Protein AF-A0A1Y1UVW8-F1 (afdb_monomer_lite)

Radius of gyration: 22.97 Å; chains: 1; bounding box: 33×42×86 Å

Sequence (119 aa):
MKFSNILSLLFVGYEAVHAYSDCKNCRVVTVEDGVSWGVENNDWCVSKFKSSICNKNDSKNQCFSYPDYPCCSGCDAIYEDDDGKWGVENNDWCGIKDSCFKSSNDAGIADDYYDESKY

Organism: NCBI:txid1754191

Secondary structure (DSSP, 8-state):
---------S---------SPBPSS----EEETTEEEEEETTEEEE--TTSGGG-TTSGGG-STTTTTSPBPSS----EE-SS-EEEEETTEEEEPPGGGT--S--S------------

Foldseek 3Di:
DDDDDDDDPPPPDPPDPCVAAADLAQDFPDADPNWTWDADPNDIHTRDCVDPSNDCPPPQQAFQCPRNAGADPDQDFPDADPSGTWDADPNGIHGYHPVSVDDPDDDDDDDDDDDPPDD

InterPro domains:
  IPR002883 CBM10/dockerin domain [PF02013] (19-46)
  IPR002883 CBM10/dockerin domain [PF02013] (62-96)
  IPR002883 CBM10/dockerin domain [PS51763] (10-48)
  IPR002883 CBM10/dockerin domain [PS51763] (62-97)
  IPR009034 Fungal dockerin domain superfamily [G3DSA:3.90.1220.10] (14-47)
  IPR009034 Fungal dockerin domain superfamily [G3DSA:3.90.1220.10] (57-98)
  IPR009034 Fungal dockerin domain superfamily [SSF64571] (18-47)
  IPR009034 Fungal dockerin domain superfamily [SSF64571] (67-100)

pLDDT: mean 79.15, std 16.6, range [40.66, 97.81]

Structure (mmCIF, N/CA/C/O backbone):
data_AF-A0A1Y1UVW8-F1
#
_entry.id   AF-A0A1Y1UVW8-F1
#
loop_
_atom_site.group_PDB
_atom_site.id
_atom_site.type_symbol
_atom_site.label_atom_id
_atom_site.label_alt_id
_atom_site.label_comp_id
_atom_site.label_asym_id
_atom_site.label_entity_id
_atom_site.label_seq_id
_atom_site.pdbx_PDB_ins_code
_atom_site.Cartn_x
_atom_site.Cartn_y
_atom_site.Cartn_z
_atom_site.occupancy
_atom_site.B_iso_or_equiv
_atom_site.auth_seq_id
_atom_site.auth_comp_id
_atom_site.auth_asym_id
_atom_site.auth_atom_id
_atom_site.pdbx_PDB_model_num
ATOM 1 N N . MET A 1 1 ? 0.886 -12.035 68.814 1.00 40.66 1 MET A N 1
ATOM 2 C CA . MET A 1 1 ? -0.326 -11.942 67.974 1.00 40.66 1 MET A CA 1
ATOM 3 C C . MET A 1 1 ? 0.069 -11.226 66.692 1.00 40.66 1 MET A C 1
ATOM 5 O O . MET A 1 1 ? 0.410 -10.054 66.747 1.00 40.66 1 MET A O 1
ATOM 9 N N . LYS A 1 2 ? 0.191 -11.973 65.589 1.00 41.69 2 LYS A N 1
ATOM 10 C CA . LYS A 1 2 ? 0.521 -11.444 64.258 1.00 41.69 2 LYS A CA 1
ATOM 11 C C . LYS A 1 2 ? -0.801 -11.041 63.607 1.00 41.69 2 LYS A C 1
ATOM 13 O O . LYS A 1 2 ? -1.662 -11.902 63.452 1.00 41.69 2 LYS A O 1
ATOM 18 N N . PHE A 1 3 ? -0.981 -9.759 63.309 1.00 51.59 3 PHE A N 1
ATOM 19 C CA . PHE A 1 3 ? -2.169 -9.279 62.612 1.00 51.59 3 PHE A CA 1
ATOM 20 C C . PHE A 1 3 ? -2.046 -9.576 61.112 1.00 51.59 3 PHE A C 1
ATOM 22 O O . PHE A 1 3 ? -1.005 -9.322 60.506 1.00 51.59 3 PHE A O 1
ATOM 29 N N . SER A 1 4 ? -3.108 -10.190 60.584 1.00 48.97 4 SER A N 1
ATOM 30 C CA . SER A 1 4 ? -3.391 -10.542 59.189 1.00 48.97 4 SER A CA 1
ATOM 31 C C . SER A 1 4 ? -2.955 -9.451 58.203 1.00 48.97 4 SER A C 1
ATOM 33 O O . SER A 1 4 ? -3.159 -8.273 58.464 1.00 48.97 4 SER A O 1
ATOM 35 N N . ASN A 1 5 ? -2.233 -9.758 57.121 1.00 55.44 5 ASN A N 1
ATOM 36 C CA . ASN A 1 5 ? -2.706 -10.391 55.879 1.00 55.44 5 ASN A CA 1
ATOM 37 C C . ASN A 1 5 ? -3.998 -9.779 55.310 1.00 55.44 5 ASN A C 1
ATOM 39 O O . ASN A 1 5 ? -5.025 -9.764 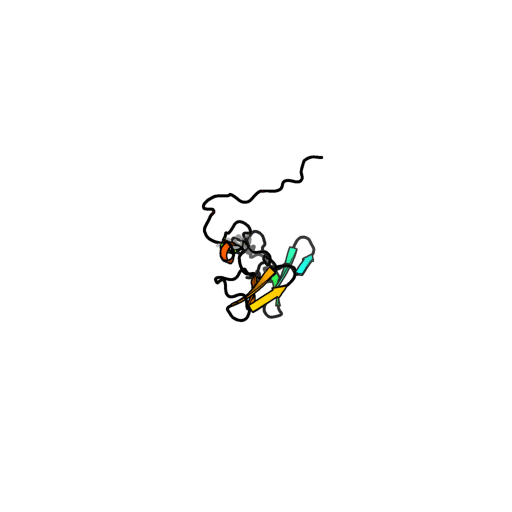55.979 1.00 55.44 5 ASN A O 1
ATOM 43 N N . ILE A 1 6 ? -3.925 -9.432 54.018 1.00 60.41 6 ILE A N 1
ATOM 44 C CA . ILE A 1 6 ? -4.985 -8.946 53.114 1.00 60.41 6 ILE A CA 1
ATOM 45 C C . ILE A 1 6 ? -5.084 -7.414 53.022 1.00 60.41 6 ILE A C 1
ATOM 47 O O . ILE A 1 6 ? -5.981 -6.786 53.570 1.00 60.41 6 ILE A O 1
ATOM 51 N N . LEU A 1 7 ? -4.188 -6.823 52.225 1.00 50.25 7 LEU A N 1
ATOM 52 C CA . LEU A 1 7 ? -4.505 -5.634 51.426 1.00 50.25 7 LEU A CA 1
ATOM 53 C C . LEU A 1 7 ? -3.592 -5.575 50.190 1.00 50.25 7 LEU A C 1
ATOM 55 O O . LEU A 1 7 ? -2.751 -4.697 50.043 1.00 50.25 7 LEU A O 1
ATOM 59 N N . SER A 1 8 ? -3.697 -6.577 49.319 1.00 57.47 8 SER A N 1
ATOM 60 C CA . SER A 1 8 ? -2.997 -6.573 48.030 1.00 57.47 8 SER A CA 1
ATOM 61 C C . SER A 1 8 ? -3.850 -7.288 46.983 1.00 57.47 8 SER A C 1
ATOM 63 O O . SER A 1 8 ? -3.540 -8.387 46.548 1.00 57.47 8 SER A O 1
ATOM 65 N N . LEU A 1 9 ? -5.006 -6.703 46.663 1.00 54.44 9 LEU A N 1
ATOM 66 C CA . LEU A 1 9 ? -5.932 -7.207 45.640 1.00 54.44 9 LEU A CA 1
ATOM 67 C C . LEU A 1 9 ? -6.626 -6.051 44.902 1.00 54.44 9 LEU A C 1
ATOM 69 O O . LEU A 1 9 ? -7.836 -6.056 44.732 1.00 54.44 9 LEU A O 1
ATOM 73 N N . LEU A 1 10 ? -5.870 -5.041 44.466 1.00 55.38 10 LEU A N 1
ATOM 74 C CA . LEU A 1 10 ? -6.374 -4.029 43.526 1.00 55.38 10 LEU A CA 1
ATOM 75 C C . LEU A 1 10 ? -5.299 -3.604 42.524 1.00 55.38 10 LEU A C 1
ATOM 77 O O . LEU A 1 10 ? -5.069 -2.423 42.343 1.00 55.38 10 LEU A O 1
ATOM 81 N N . PHE A 1 11 ? -4.647 -4.562 41.870 1.00 55.34 11 PHE A N 1
ATOM 82 C CA . PHE A 1 11 ? -4.029 -4.337 40.558 1.00 55.34 11 PHE A CA 1
ATOM 83 C C . PHE A 1 11 ? -4.086 -5.648 39.766 1.00 55.34 11 PHE A C 1
ATOM 85 O O . PHE A 1 11 ? -3.069 -6.186 39.343 1.00 55.34 11 PHE A O 1
ATOM 92 N N . VAL A 1 12 ? -5.289 -6.217 39.619 1.00 55.44 12 VAL A N 1
ATOM 93 C CA . VAL A 1 12 ? -5.512 -7.162 38.518 1.00 55.44 12 VAL A CA 1
ATOM 94 C C . VAL A 1 12 ? -5.520 -6.312 37.257 1.00 55.44 12 VAL A C 1
ATOM 96 O O . VAL A 1 12 ? -6.285 -5.352 37.153 1.00 55.44 12 VAL A O 1
ATOM 99 N N . GLY A 1 13 ? -4.555 -6.606 36.392 1.00 57.25 13 GLY A N 1
ATOM 100 C CA . GLY A 1 13 ? -4.191 -5.811 35.237 1.00 57.25 13 GLY A CA 1
ATOM 101 C C . GLY A 1 13 ? -5.367 -5.544 34.312 1.00 57.25 13 GLY A C 1
ATOM 102 O O . GLY A 1 13 ? -6.143 -6.433 33.973 1.00 57.25 13 GLY A O 1
ATOM 103 N N . TYR A 1 14 ? -5.445 -4.301 33.858 1.00 63.06 14 TYR A N 1
ATOM 104 C CA . TYR A 1 14 ? -6.122 -3.944 32.624 1.00 63.06 14 TYR A CA 1
ATOM 105 C C . TYR A 1 14 ? -5.211 -4.341 31.452 1.00 63.06 14 TYR A C 1
ATOM 107 O O . TYR A 1 14 ? -4.757 -3.502 30.684 1.00 63.06 14 TYR A O 1
ATOM 115 N N . GLU A 1 15 ? -4.886 -5.626 31.308 1.00 54.62 15 GLU A N 1
ATOM 116 C CA . GLU A 1 15 ? -4.432 -6.077 29.996 1.00 54.62 15 GLU A CA 1
ATOM 117 C C . GLU A 1 15 ? -5.672 -6.074 29.109 1.00 54.62 15 GLU A C 1
ATOM 119 O O . GLU A 1 15 ? -6.613 -6.843 29.303 1.00 54.62 15 GLU A O 1
ATOM 124 N N . ALA A 1 16 ? -5.725 -5.083 28.221 1.00 56.81 16 ALA A N 1
ATOM 125 C CA . ALA A 1 16 ? -6.773 -4.950 27.234 1.00 56.81 16 ALA A CA 1
ATOM 126 C C . ALA A 1 16 ? -6.945 -6.293 26.512 1.00 56.81 16 ALA A C 1
ATOM 128 O O . ALA A 1 16 ? -5.975 -6.904 26.065 1.00 56.81 16 ALA A O 1
ATOM 129 N N . VAL A 1 17 ? -8.188 -6.762 26.416 1.00 54.25 17 VAL A N 1
ATOM 130 C CA . VAL A 1 17 ? -8.534 -7.962 25.654 1.00 54.25 17 VAL A CA 1
ATOM 131 C C . VAL A 1 17 ? -8.318 -7.643 24.173 1.00 54.25 17 VAL A C 1
ATOM 133 O O . VAL A 1 17 ? -9.218 -7.159 23.494 1.00 54.25 17 VAL A O 1
ATOM 136 N N . HIS A 1 18 ? -7.109 -7.871 23.662 1.00 64.50 18 HIS A N 1
ATOM 137 C CA . HIS A 1 18 ? -6.831 -7.856 22.227 1.00 64.50 18 HIS A CA 1
ATOM 138 C C . HIS A 1 18 ? -7.221 -9.225 21.663 1.00 64.50 18 HIS A C 1
ATOM 140 O O . HIS A 1 18 ? -6.373 -10.085 21.447 1.00 64.50 18 HIS A O 1
ATOM 146 N N . ALA A 1 19 ? -8.527 -9.454 21.481 1.00 76.62 19 ALA A N 1
ATOM 147 C CA . ALA A 1 19 ? -9.034 -10.700 20.896 1.00 76.62 19 ALA A CA 1
ATOM 148 C C . ALA A 1 19 ? -8.537 -10.923 19.452 1.00 76.62 19 ALA A C 1
ATOM 150 O O . ALA A 1 19 ? -8.483 -12.061 18.998 1.00 76.62 19 ALA A O 1
ATOM 151 N N . TYR A 1 20 ? -8.145 -9.846 18.761 1.00 85.19 20 TYR A N 1
ATOM 152 C CA . TYR A 1 20 ? -7.635 -9.861 17.393 1.00 85.19 20 TYR A CA 1
ATOM 153 C C . TYR A 1 20 ? -6.362 -9.020 17.290 1.00 85.19 20 TYR A C 1
ATOM 155 O O . TYR A 1 20 ? -6.234 -7.986 17.955 1.00 85.19 20 TYR A O 1
ATOM 163 N N . SER A 1 21 ? -5.424 -9.468 16.456 1.00 88.62 21 SER A N 1
ATOM 164 C CA . SER A 1 21 ? -4.213 -8.716 16.130 1.00 88.62 21 SER A CA 1
ATOM 165 C C . SER A 1 21 ? -4.518 -7.531 15.214 1.00 88.62 21 SER A C 1
ATOM 167 O O . SER A 1 21 ? -5.539 -7.502 14.526 1.00 88.62 21 SER A O 1
ATOM 169 N N . ASP A 1 22 ? -3.613 -6.558 15.179 1.00 88.81 22 ASP A N 1
ATOM 170 C CA . ASP A 1 22 ? -3.684 -5.462 14.214 1.00 88.81 22 ASP A CA 1
ATOM 171 C C . ASP A 1 22 ? -3.297 -5.958 12.813 1.00 88.81 22 ASP A C 1
ATOM 173 O O . ASP A 1 22 ? -2.389 -6.784 12.673 1.00 88.81 22 ASP A O 1
ATOM 177 N N . CYS A 1 23 ? -3.971 -5.447 11.782 1.00 87.88 23 CYS A N 1
ATOM 178 C CA . CYS A 1 23 ? -3.581 -5.706 10.398 1.00 87.88 23 CYS A CA 1
ATOM 179 C C . CYS A 1 23 ? -2.245 -5.014 10.087 1.00 87.88 23 CYS A C 1
ATOM 181 O O . CYS A 1 23 ? -1.990 -3.888 10.527 1.00 87.88 23 CYS A O 1
ATOM 183 N N . LYS A 1 24 ? -1.400 -5.675 9.299 1.00 84.62 24 LYS A N 1
ATOM 184 C CA . LYS A 1 24 ? -0.188 -5.103 8.700 1.00 84.62 24 LYS A CA 1
ATOM 185 C C . LYS A 1 24 ? -0.501 -4.240 7.476 1.00 84.62 24 LYS A C 1
ATOM 187 O O . LYS A 1 24 ? 0.261 -3.324 7.185 1.00 84.62 24 LYS A O 1
ATOM 192 N N . ASN A 1 25 ? -1.589 -4.532 6.772 1.00 79.06 25 ASN A N 1
ATOM 193 C CA . ASN A 1 25 ? -2.106 -3.766 5.648 1.00 79.06 25 ASN A CA 1
ATOM 194 C C . ASN A 1 25 ? -3.234 -2.821 6.096 1.00 79.06 25 ASN A C 1
ATOM 196 O O . ASN A 1 25 ? -3.871 -2.991 7.136 1.00 79.06 25 ASN A O 1
ATOM 200 N N . CYS A 1 26 ? -3.488 -1.811 5.275 1.00 85.75 26 CYS A N 1
ATOM 201 C CA . CYS A 1 26 ? -4.386 -0.699 5.554 1.00 85.75 26 CYS A CA 1
ATOM 202 C C . CYS A 1 26 ? -5.787 -0.880 4.962 1.00 85.75 26 CYS A C 1
ATOM 204 O O . CYS A 1 26 ? -6.665 -0.046 5.194 1.00 85.75 26 CYS A O 1
ATOM 206 N N . ARG A 1 27 ? -6.014 -1.983 4.241 1.00 86.25 27 ARG A N 1
ATOM 207 C CA . ARG A 1 27 ? -7.304 -2.341 3.654 1.00 86.25 27 ARG A CA 1
ATOM 208 C C . ARG A 1 27 ? -8.359 -2.570 4.739 1.00 86.25 27 ARG A C 1
ATOM 210 O O . ARG A 1 27 ? -8.186 -3.401 5.631 1.00 86.25 27 ARG A O 1
ATOM 217 N N . VAL A 1 28 ? -9.473 -1.850 4.636 1.00 89.44 28 VAL A N 1
ATOM 218 C CA . VAL A 1 28 ? -10.647 -2.019 5.502 1.00 89.44 28 VAL A CA 1
ATOM 219 C C . VAL A 1 28 ? -11.708 -2.782 4.720 1.00 89.44 28 VAL A C 1
ATOM 221 O O . VAL A 1 28 ? -12.122 -2.340 3.654 1.00 89.44 28 VAL A O 1
ATOM 224 N N . VAL A 1 29 ? -12.154 -3.925 5.237 1.00 92.06 29 VAL A N 1
ATOM 225 C CA . VAL A 1 29 ? -13.202 -4.737 4.598 1.00 92.06 29 VAL A CA 1
ATOM 226 C C . VAL A 1 29 ? -14.593 -4.449 5.156 1.00 92.06 29 VAL A C 1
ATOM 228 O O . VAL A 1 29 ? -15.575 -4.586 4.435 1.00 92.06 29 VAL A O 1
ATOM 231 N N . THR A 1 30 ? -14.697 -4.056 6.429 1.00 92.94 30 THR A N 1
ATOM 232 C CA . THR A 1 30 ? -15.968 -3.680 7.064 1.00 92.94 30 THR A CA 1
ATOM 233 C C . THR A 1 30 ? -15.730 -2.803 8.293 1.00 92.94 30 THR A C 1
ATOM 235 O O . THR A 1 30 ? -14.622 -2.759 8.837 1.00 92.94 30 THR A O 1
ATOM 238 N N . VAL A 1 31 ? -16.775 -2.101 8.732 1.00 91.88 31 VAL A N 1
ATOM 239 C CA . VAL A 1 31 ? -16.789 -1.312 9.966 1.00 91.88 31 VAL A CA 1
ATOM 240 C C . VAL A 1 31 ? -17.968 -1.759 10.821 1.00 91.88 31 VAL A C 1
ATOM 242 O O . VAL A 1 31 ? -19.114 -1.667 10.391 1.00 91.88 31 VAL A O 1
ATOM 245 N N . GLU A 1 32 ? -17.689 -2.200 12.044 1.00 92.50 32 GLU A N 1
ATOM 246 C CA . GLU A 1 32 ? -18.692 -2.676 13.002 1.00 92.50 32 GLU A CA 1
ATOM 247 C C . GLU A 1 32 ? -18.420 -2.043 14.364 1.00 92.50 32 GLU A C 1
ATOM 249 O O . GLU A 1 32 ? -17.278 -2.023 14.817 1.00 92.50 32 GLU A O 1
ATOM 254 N N . ASP A 1 33 ? -19.444 -1.459 14.992 1.00 91.38 33 ASP A N 1
ATOM 255 C CA . ASP A 1 33 ? -19.340 -0.773 16.291 1.00 91.38 33 ASP A CA 1
ATOM 256 C C . ASP A 1 33 ? -18.215 0.281 16.368 1.00 91.38 33 ASP A C 1
ATOM 258 O O . ASP A 1 33 ? -17.597 0.511 17.408 1.00 91.38 33 ASP A O 1
ATOM 262 N N . GLY A 1 34 ? -17.930 0.941 15.239 1.00 87.19 34 GLY A N 1
ATOM 263 C CA . GLY A 1 34 ? -16.850 1.926 15.124 1.00 87.19 34 GLY A CA 1
ATOM 264 C C . GLY A 1 34 ? -15.443 1.321 15.032 1.00 87.19 34 GLY A C 1
ATOM 265 O O . GLY A 1 34 ? -14.459 2.063 15.041 1.00 87.19 34 GLY A O 1
ATOM 266 N N . VAL A 1 35 ? -15.331 -0.003 14.913 1.00 88.56 35 VAL A N 1
ATOM 267 C CA . VAL A 1 35 ? -14.086 -0.741 14.683 1.00 88.56 35 VAL A CA 1
ATOM 268 C C . VAL A 1 35 ? -13.963 -1.068 13.200 1.00 88.56 35 VAL A C 1
ATOM 270 O O . VAL A 1 35 ? -14.868 -1.640 12.603 1.00 88.56 35 VAL A O 1
ATOM 273 N N . SER A 1 36 ? -12.838 -0.694 12.591 1.00 90.44 36 SER A N 1
ATOM 274 C CA . SER A 1 36 ? -12.507 -1.063 11.213 1.00 90.44 36 SER A CA 1
ATOM 275 C C . SER A 1 36 ? -11.791 -2.407 11.192 1.00 90.44 36 SER A C 1
ATOM 277 O O . SER A 1 36 ? -10.799 -2.596 11.898 1.00 90.44 36 SER A O 1
ATOM 279 N N . TRP A 1 37 ? -12.271 -3.321 10.364 1.00 91.81 37 TRP A N 1
ATOM 280 C CA . TRP A 1 37 ? -11.761 -4.681 10.258 1.00 91.81 37 TRP A CA 1
ATOM 281 C C . TRP A 1 37 ? -11.057 -4.896 8.923 1.00 91.81 37 TRP A C 1
ATOM 283 O O . TRP A 1 37 ? -11.475 -4.352 7.902 1.00 91.81 37 TRP A O 1
ATOM 293 N N . GLY A 1 38 ? -10.001 -5.701 8.936 1.00 91.06 38 GLY A N 1
ATOM 294 C CA . GLY A 1 38 ? -9.314 -6.227 7.760 1.00 91.06 38 GLY A CA 1
ATOM 295 C C . GLY A 1 38 ? -9.225 -7.753 7.820 1.00 91.06 38 GLY A C 1
ATOM 296 O O . GLY A 1 38 ? -9.655 -8.376 8.795 1.00 91.06 38 GLY A O 1
ATOM 297 N N . VAL A 1 39 ? -8.670 -8.350 6.765 1.00 90.44 39 VAL A N 1
ATOM 298 C CA . VAL A 1 39 ? -8.435 -9.799 6.676 1.00 90.44 39 VAL A CA 1
ATOM 299 C C . VAL A 1 39 ? -7.018 -10.044 6.174 1.00 90.44 39 VAL A C 1
ATOM 301 O O . VAL A 1 39 ? -6.651 -9.541 5.112 1.00 90.44 39 VAL A O 1
ATOM 304 N N . GLU A 1 40 ? -6.245 -10.841 6.906 1.00 87.62 40 GLU A N 1
ATOM 305 C CA . GLU A 1 40 ? -4.870 -11.224 6.569 1.00 87.62 40 GLU A CA 1
ATOM 306 C C . GLU A 1 40 ? -4.663 -12.713 6.808 1.00 87.62 40 GLU A C 1
ATOM 308 O O . GLU A 1 40 ? -5.009 -13.219 7.868 1.00 87.62 40 GLU A O 1
ATOM 313 N N . ASN A 1 41 ? -4.078 -13.425 5.839 1.00 87.38 41 ASN A N 1
ATOM 314 C CA . ASN A 1 41 ? -3.843 -14.874 5.934 1.00 87.38 41 ASN A CA 1
ATOM 315 C C . ASN A 1 41 ? -5.095 -15.667 6.355 1.00 87.38 41 ASN A C 1
ATOM 317 O O . ASN A 1 41 ? -5.003 -16.598 7.148 1.00 87.38 41 ASN A O 1
ATOM 321 N N . ASN A 1 42 ? -6.259 -15.279 5.821 1.00 88.62 42 ASN A N 1
ATOM 322 C CA . ASN A 1 42 ? -7.574 -15.843 6.146 1.00 88.62 42 ASN A CA 1
ATOM 323 C C . ASN A 1 42 ? -8.082 -15.578 7.579 1.00 88.62 42 ASN A C 1
ATOM 325 O O . ASN A 1 42 ? -9.144 -16.092 7.9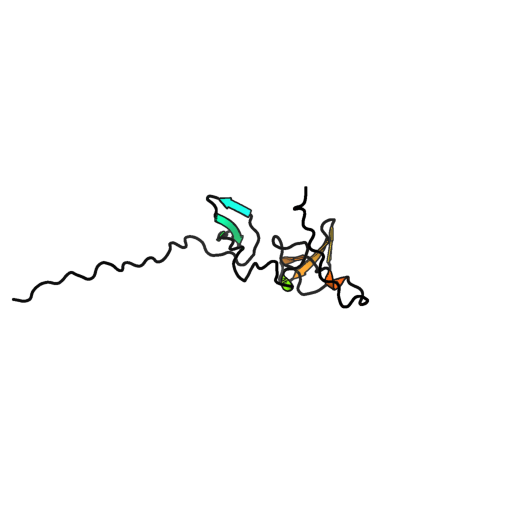26 1.00 88.62 42 ASN A O 1
ATOM 329 N N . ASP A 1 43 ? -7.407 -14.728 8.355 1.00 93.19 43 ASP A N 1
ATOM 330 C CA . ASP A 1 43 ? -7.800 -14.342 9.710 1.00 93.19 43 ASP A CA 1
ATOM 331 C C . ASP A 1 43 ? -8.265 -12.882 9.784 1.00 93.19 43 ASP A C 1
ATOM 333 O O . ASP A 1 43 ? -7.799 -12.008 9.049 1.00 93.19 43 ASP A O 1
ATOM 337 N N . TRP A 1 44 ? -9.194 -12.611 10.703 1.00 93.25 44 TRP A N 1
ATOM 338 C CA . TRP A 1 44 ? -9.680 -11.261 10.985 1.00 93.25 44 TRP A CA 1
ATOM 339 C C . TRP A 1 44 ? -8.671 -10.472 11.817 1.00 93.25 44 TRP A C 1
ATOM 341 O O . TRP A 1 44 ? -8.138 -10.966 12.812 1.00 93.25 44 TRP A O 1
ATOM 351 N N . CYS A 1 45 ? -8.466 -9.214 11.445 1.00 92.44 45 CYS A N 1
ATOM 352 C CA . CYS A 1 45 ? -7.583 -8.298 12.154 1.00 92.44 45 CYS A CA 1
ATOM 353 C C . CYS A 1 45 ? -8.213 -6.907 12.275 1.00 92.44 45 CYS A C 1
ATOM 355 O O . CYS A 1 45 ? -9.108 -6.531 11.512 1.00 92.44 45 CYS A O 1
ATOM 357 N N . VAL A 1 46 ? -7.756 -6.124 13.249 1.00 90.56 46 VAL A N 1
ATOM 358 C CA . VAL A 1 46 ? -8.214 -4.742 13.431 1.00 90.56 46 VAL A CA 1
ATOM 359 C C . VAL A 1 46 ? -7.390 -3.827 12.530 1.00 90.56 46 VAL A C 1
ATOM 361 O O . VAL A 1 46 ? -6.173 -3.718 12.681 1.00 90.56 46 VAL A O 1
ATOM 364 N N . SER A 1 47 ? -8.049 -3.135 11.603 1.00 88.06 47 SER A N 1
ATOM 365 C CA . SER A 1 47 ? -7.394 -2.180 10.710 1.00 88.06 47 SER A CA 1
ATOM 366 C C . SER A 1 47 ? -7.170 -0.857 11.444 1.00 88.06 47 SER A C 1
ATOM 368 O O . SER A 1 47 ? -8.106 -0.131 11.792 1.00 88.06 47 SER A O 1
ATOM 370 N N . LYS A 1 48 ? -5.905 -0.535 11.730 1.00 79.69 48 LYS A N 1
ATOM 371 C CA . LYS A 1 48 ? -5.522 0.693 12.438 1.00 79.69 48 LYS A CA 1
ATOM 372 C C . LYS A 1 48 ? -5.123 1.777 11.439 1.00 79.69 48 LYS A C 1
ATOM 374 O O . LYS A 1 48 ? -3.945 2.072 11.263 1.00 79.69 48 LYS A O 1
ATOM 379 N N . PHE A 1 49 ? -6.111 2.458 10.860 1.00 70.25 49 PHE A N 1
ATOM 380 C CA . PHE A 1 49 ? -5.886 3.530 9.873 1.00 70.25 49 PHE A CA 1
ATOM 381 C C . PHE A 1 49 ? -5.084 4.739 10.400 1.00 70.25 49 PHE A C 1
ATOM 383 O O . PHE A 1 49 ? -4.534 5.514 9.629 1.00 70.25 49 PHE A O 1
ATOM 390 N N . LYS A 1 50 ? -5.009 4.913 11.726 1.00 64.00 50 LYS A N 1
ATOM 391 C CA . LYS A 1 50 ? -4.229 5.976 12.392 1.00 64.00 50 LYS A CA 1
ATOM 392 C C . LYS A 1 50 ? -2.850 5.516 12.876 1.00 64.00 50 LYS A C 1
ATOM 394 O O . LYS A 1 50 ? -2.160 6.277 13.550 1.00 64.00 50 LYS A O 1
ATOM 399 N N . SER A 1 51 ? -2.466 4.275 12.584 1.00 68.12 51 SER A N 1
ATOM 400 C CA . SER A 1 51 ? -1.116 3.788 12.857 1.00 68.12 51 SER A CA 1
ATOM 401 C C . SER A 1 51 ? -0.133 4.392 11.856 1.00 68.12 51 SER A C 1
ATOM 403 O O . SER A 1 51 ? -0.491 4.619 10.701 1.00 68.12 51 SER A O 1
ATOM 405 N N . SER A 1 52 ? 1.120 4.597 12.267 1.00 65.88 52 SER A N 1
ATOM 406 C CA . SER A 1 52 ? 2.219 5.059 11.402 1.00 65.88 52 SER A CA 1
ATOM 407 C C . SER A 1 52 ? 2.423 4.190 10.154 1.00 65.88 52 SER A C 1
ATOM 409 O O . SER A 1 52 ? 3.058 4.627 9.203 1.00 65.88 52 SER A O 1
ATOM 411 N N . ILE A 1 53 ? 1.881 2.970 10.166 1.00 68.19 53 ILE A N 1
ATOM 412 C CA . ILE A 1 53 ? 1.868 2.027 9.045 1.00 68.19 53 ILE A CA 1
ATOM 413 C C . ILE A 1 53 ? 0.966 2.538 7.910 1.00 68.19 53 ILE A C 1
ATOM 415 O O . ILE A 1 53 ? 1.321 2.410 6.743 1.00 68.19 53 ILE A O 1
ATOM 419 N N . CYS A 1 54 ? -0.158 3.181 8.246 1.00 78.81 54 CYS A N 1
ATOM 420 C CA . CYS A 1 54 ? -1.208 3.538 7.297 1.00 78.81 54 CYS A CA 1
ATOM 421 C C . CYS A 1 54 ? -1.308 5.037 6.999 1.00 78.81 54 CYS A C 1
ATOM 423 O O . CYS A 1 54 ? -2.392 5.576 6.758 1.00 78.81 54 CYS A O 1
ATOM 425 N N . ASN A 1 55 ? -0.175 5.733 7.022 1.00 80.69 55 ASN A N 1
ATOM 426 C CA . ASN A 1 55 ? -0.149 7.170 6.811 1.00 80.69 55 ASN A CA 1
ATOM 427 C C . ASN A 1 55 ? -0.287 7.510 5.318 1.00 80.69 55 ASN A C 1
ATOM 429 O O . ASN A 1 55 ? 0.656 7.326 4.553 1.00 80.69 55 ASN A O 1
ATOM 433 N N . LYS A 1 56 ? -1.442 8.052 4.913 1.00 73.75 56 LYS A N 1
ATOM 434 C CA . LYS A 1 56 ? -1.661 8.569 3.547 1.00 73.75 56 LYS A CA 1
ATOM 435 C C . LYS A 1 56 ? -0.724 9.722 3.170 1.00 73.75 56 LYS A C 1
ATOM 437 O O . LYS A 1 56 ? -0.508 9.960 1.991 1.00 73.75 56 LYS A O 1
ATOM 442 N N . ASN A 1 57 ? -0.160 10.414 4.159 1.00 79.56 57 ASN A N 1
ATOM 443 C CA . ASN A 1 57 ? 0.784 11.509 3.942 1.00 79.56 57 ASN A CA 1
ATOM 444 C C . ASN A 1 57 ? 2.236 11.017 3.810 1.00 79.56 57 ASN A C 1
ATOM 446 O O . ASN A 1 57 ? 3.139 11.833 3.640 1.00 79.56 57 ASN A O 1
ATOM 450 N N . ASP A 1 58 ? 2.492 9.709 3.937 1.00 84.75 58 ASP A N 1
ATOM 451 C CA . ASP A 1 58 ? 3.800 9.143 3.607 1.00 84.75 58 ASP A CA 1
ATOM 452 C C . ASP A 1 58 ? 3.913 9.027 2.084 1.00 84.75 58 ASP A C 1
ATOM 454 O O . ASP A 1 58 ? 3.071 8.406 1.436 1.00 84.75 58 ASP A O 1
ATOM 458 N N . SER A 1 59 ? 4.978 9.588 1.512 1.00 81.06 59 SER A N 1
ATOM 459 C CA . SER A 1 59 ? 5.253 9.526 0.073 1.00 81.06 59 SER A CA 1
ATOM 460 C C . SER A 1 59 ? 5.387 8.097 -0.461 1.00 81.06 59 SER A C 1
ATOM 462 O O . SER A 1 59 ? 5.220 7.857 -1.656 1.00 81.06 59 SER A O 1
ATOM 464 N N . LYS A 1 60 ? 5.640 7.111 0.407 1.00 84.19 60 LYS A N 1
ATOM 465 C CA . LYS A 1 60 ? 5.616 5.687 0.043 1.00 84.19 60 LYS A CA 1
ATOM 466 C C . LYS A 1 60 ? 4.216 5.172 -0.268 1.00 84.19 60 LYS A C 1
ATOM 468 O O . LYS A 1 60 ? 4.113 4.260 -1.078 1.00 84.19 60 LYS A O 1
ATOM 473 N N . ASN A 1 61 ? 3.189 5.764 0.336 1.00 86.94 61 ASN A N 1
ATOM 474 C CA . ASN A 1 61 ? 1.784 5.377 0.203 1.00 86.94 61 ASN A CA 1
ATOM 475 C C . ASN A 1 61 ? 1.028 6.252 -0.816 1.00 86.94 61 ASN A C 1
ATOM 477 O O . ASN A 1 61 ? -0.189 6.141 -0.941 1.00 86.94 61 ASN A O 1
ATOM 481 N N . GLN A 1 62 ? 1.733 7.132 -1.537 1.00 90.00 62 GLN A N 1
ATOM 482 C CA . GLN A 1 62 ? 1.159 7.983 -2.577 1.00 90.00 62 GLN A CA 1
ATOM 483 C C . GLN A 1 62 ? 1.085 7.234 -3.917 1.00 90.00 62 GLN A C 1
ATOM 485 O O . GLN A 1 62 ? 1.994 7.303 -4.745 1.00 90.00 62 GLN A O 1
ATOM 490 N N . CYS A 1 63 ? -0.007 6.501 -4.114 1.00 92.56 63 CYS A N 1
ATOM 491 C CA . CYS A 1 63 ? -0.423 5.911 -5.387 1.00 92.56 63 CYS A CA 1
ATOM 492 C C . CYS A 1 63 ? -1.946 5.714 -5.392 1.00 92.56 63 CYS A C 1
ATOM 494 O O . CYS A 1 63 ? -2.578 5.722 -4.335 1.00 92.56 63 CYS A O 1
ATOM 496 N N . PHE A 1 64 ? -2.528 5.501 -6.573 1.00 94.00 64 PHE A N 1
ATOM 497 C CA . PHE A 1 64 ? -3.977 5.340 -6.735 1.00 94.00 64 PHE A CA 1
ATOM 498 C C . PHE A 1 64 ? -4.545 4.103 -6.017 1.00 94.00 64 PHE A C 1
ATOM 500 O O . PHE A 1 64 ? -5.692 4.115 -5.584 1.00 94.00 64 PHE A O 1
ATOM 507 N N . SER A 1 65 ? -3.745 3.044 -5.862 1.00 93.31 65 SER A N 1
ATOM 508 C CA . SER A 1 65 ? -4.214 1.761 -5.331 1.00 93.31 65 SER A CA 1
ATOM 509 C C . SER A 1 65 ? -4.315 1.720 -3.804 1.00 93.31 65 SER A C 1
ATOM 511 O O . SER A 1 65 ? -4.929 0.812 -3.246 1.00 93.31 65 SER A O 1
ATOM 513 N N . TYR A 1 66 ? -3.681 2.663 -3.105 1.00 89.69 66 TYR A N 1
ATOM 514 C CA . TYR A 1 66 ? -3.630 2.692 -1.647 1.00 89.69 66 TYR A CA 1
ATOM 515 C C . TYR A 1 66 ? -4.905 3.342 -1.073 1.00 89.69 66 TYR A C 1
ATOM 517 O O . TYR A 1 66 ? -5.323 4.397 -1.552 1.00 89.69 66 TYR A O 1
ATOM 525 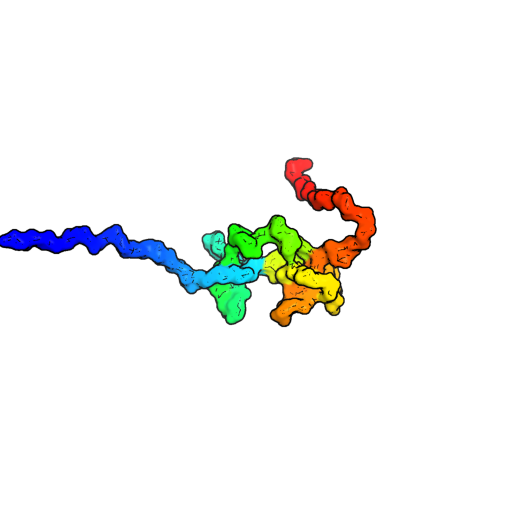N N . PRO A 1 67 ? -5.522 2.809 0.003 1.00 87.50 67 PRO A N 1
ATOM 526 C CA . PRO A 1 67 ? -5.020 1.814 0.963 1.00 87.50 67 PRO A CA 1
ATOM 527 C C . PRO A 1 67 ? -5.370 0.355 0.646 1.00 87.50 67 PRO A C 1
ATOM 529 O O . PRO A 1 67 ? -5.060 -0.523 1.452 1.00 87.50 67 PRO A O 1
ATOM 532 N N . ASP A 1 68 ? -6.051 0.092 -0.465 1.00 86.62 68 ASP A N 1
ATOM 533 C CA . ASP A 1 68 ? -6.579 -1.240 -0.758 1.00 86.62 68 ASP A CA 1
ATOM 534 C C . ASP A 1 68 ? -5.476 -2.203 -1.209 1.00 86.62 68 ASP A C 1
ATOM 536 O O . ASP A 1 68 ? -5.445 -3.357 -0.771 1.00 86.62 68 ASP A O 1
ATOM 540 N N . TYR A 1 69 ? -4.520 -1.688 -1.984 1.00 89.94 69 TYR A N 1
ATOM 541 C CA . TYR A 1 69 ? -3.275 -2.348 -2.362 1.00 89.94 69 TYR A CA 1
ATOM 542 C C . TYR A 1 69 ? -2.077 -1.424 -2.108 1.00 89.94 69 TYR A C 1
ATOM 544 O O . TYR A 1 69 ? -2.173 -0.211 -2.332 1.00 89.94 69 TYR A O 1
ATOM 552 N N . PRO A 1 70 ? -0.931 -1.967 -1.663 1.00 90.56 70 PRO A N 1
ATOM 553 C CA . PRO A 1 70 ? 0.271 -1.174 -1.427 1.00 90.56 70 PRO A CA 1
ATOM 554 C C . PRO A 1 70 ? 0.767 -0.506 -2.714 1.00 90.56 70 PRO A C 1
ATOM 556 O O . PRO A 1 70 ? 0.501 -0.970 -3.820 1.00 90.56 70 PRO A O 1
ATOM 559 N N . CYS A 1 71 ? 1.540 0.566 -2.579 1.00 93.50 71 CYS A N 1
ATOM 560 C CA . CYS A 1 71 ? 2.241 1.147 -3.719 1.00 93.50 71 CYS A CA 1
ATOM 561 C C . CYS A 1 71 ? 3.511 0.353 -4.022 1.00 93.50 71 CYS A C 1
ATOM 563 O O . CYS A 1 71 ? 4.235 -0.028 -3.100 1.00 93.50 71 CYS A O 1
ATOM 565 N N . CYS A 1 72 ? 3.824 0.162 -5.302 1.00 94.81 72 CYS A N 1
ATOM 566 C CA . CYS A 1 72 ? 5.058 -0.504 -5.698 1.00 94.81 72 CYS A CA 1
ATOM 567 C C . CYS A 1 72 ? 6.286 0.327 -5.292 1.00 94.81 72 CYS A C 1
ATOM 569 O O . CYS A 1 72 ? 6.283 1.569 -5.279 1.00 94.81 72 CYS A O 1
ATOM 571 N N . SER A 1 73 ? 7.367 -0.368 -4.957 1.00 93.44 73 SER A N 1
ATOM 572 C CA . SER A 1 73 ? 8.683 0.230 -4.736 1.00 93.44 73 SER A CA 1
ATOM 573 C C . SER A 1 73 ? 9.315 0.652 -6.062 1.00 93.44 73 SER A C 1
ATOM 575 O O . SER A 1 73 ? 9.967 1.696 -6.116 1.00 93.44 73 SER A O 1
ATOM 577 N N . GLY A 1 74 ? 9.108 -0.149 -7.109 1.00 93.31 74 GLY A N 1
ATOM 578 C CA . GLY A 1 74 ? 9.563 0.081 -8.475 1.00 93.31 74 GLY A CA 1
ATOM 579 C C . GLY A 1 74 ? 8.494 0.652 -9.410 1.00 93.31 74 GLY A C 1
ATOM 580 O O . GLY A 1 74 ? 7.388 1.012 -9.009 1.00 93.31 74 GLY A O 1
ATOM 581 N N . CYS A 1 75 ? 8.863 0.729 -10.689 1.00 95.56 75 CYS A N 1
ATOM 582 C CA . CYS A 1 75 ? 8.049 1.290 -11.771 1.00 95.56 75 CYS A CA 1
ATOM 583 C C . CYS A 1 75 ? 7.681 0.248 -12.844 1.00 95.56 75 CYS A C 1
ATOM 585 O O . CYS A 1 75 ? 7.237 0.611 -13.934 1.00 95.56 75 CYS A O 1
ATOM 587 N N . ASP A 1 76 ? 7.881 -1.037 -12.546 1.00 95.62 76 ASP A N 1
ATOM 588 C CA . ASP A 1 76 ? 7.666 -2.142 -13.479 1.00 95.62 76 ASP A CA 1
ATOM 589 C C . ASP A 1 76 ? 6.172 -2.483 -13.574 1.00 95.62 76 ASP A C 1
ATOM 591 O O . ASP A 1 76 ? 5.652 -3.350 -12.870 1.00 95.62 76 ASP A O 1
ATOM 595 N N . ALA A 1 77 ? 5.465 -1.762 -14.444 1.00 96.75 77 ALA A N 1
ATOM 596 C CA . ALA A 1 77 ? 4.059 -2.013 -14.735 1.00 96.75 77 ALA A CA 1
ATOM 597 C C . ALA A 1 77 ? 3.896 -3.282 -15.589 1.00 96.75 77 ALA A C 1
ATOM 599 O O . ALA A 1 77 ? 4.449 -3.374 -16.687 1.00 96.75 77 ALA A O 1
ATOM 600 N N . ILE A 1 78 ? 3.102 -4.237 -15.107 1.00 97.38 78 ILE A N 1
ATOM 601 C CA . ILE A 1 78 ? 2.778 -5.485 -15.819 1.00 97.38 78 ILE A CA 1
ATOM 602 C C . ILE A 1 78 ? 1.328 -5.534 -16.307 1.00 97.38 78 ILE A C 1
ATOM 604 O O . ILE A 1 78 ? 0.980 -6.383 -17.127 1.00 97.38 78 ILE A O 1
ATOM 608 N N . TYR A 1 79 ? 0.482 -4.651 -15.781 1.00 97.62 79 TYR A N 1
ATOM 609 C CA . TYR A 1 79 ? -0.939 -4.572 -16.087 1.00 97.62 79 TYR A CA 1
ATOM 610 C C . TYR A 1 79 ? -1.416 -3.121 -15.957 1.00 97.62 79 TYR A C 1
ATOM 612 O O . TYR A 1 79 ? -0.801 -2.327 -15.248 1.00 97.62 79 TYR A O 1
ATOM 620 N N . GLU A 1 80 ? -2.477 -2.756 -16.665 1.00 97.06 80 GLU A N 1
ATOM 621 C CA . GLU A 1 80 ? -3.064 -1.417 -16.637 1.00 97.06 80 GLU A CA 1
ATOM 622 C C . GLU A 1 80 ? -4.571 -1.528 -16.839 1.00 97.06 80 GLU A C 1
ATOM 624 O O . GLU A 1 80 ? -5.029 -2.272 -17.710 1.00 97.06 80 GLU A O 1
ATOM 629 N N . ASP A 1 81 ? -5.317 -0.793 -16.026 1.00 96.31 81 ASP A N 1
ATOM 630 C CA . ASP A 1 81 ? -6.761 -0.627 -16.127 1.00 96.31 81 ASP A CA 1
ATOM 631 C C . ASP A 1 81 ? -7.143 0.855 -15.983 1.00 96.31 81 ASP A C 1
ATOM 633 O O . ASP A 1 81 ? -6.286 1.738 -16.057 1.00 96.31 81 ASP A O 1
ATOM 637 N N . ASP A 1 82 ? -8.441 1.126 -15.836 1.00 96.69 82 ASP A N 1
ATOM 638 C CA . ASP A 1 82 ? -8.978 2.486 -15.743 1.00 96.69 82 ASP A CA 1
ATOM 639 C C . ASP A 1 82 ? -8.531 3.221 -14.463 1.00 96.69 82 ASP A C 1
ATOM 641 O O . ASP A 1 82 ? -8.530 4.454 -14.445 1.00 96.69 82 ASP A O 1
ATOM 645 N N . ASP A 1 83 ? -8.136 2.488 -13.415 1.00 94.25 83 ASP A N 1
ATOM 646 C CA . ASP A 1 83 ? -7.666 3.066 -12.153 1.00 94.25 83 ASP A CA 1
ATOM 647 C C . ASP A 1 83 ? -6.179 3.440 -12.235 1.00 94.25 83 ASP A C 1
ATOM 649 O O . ASP A 1 83 ? -5.750 4.449 -11.666 1.00 94.25 83 ASP A O 1
ATOM 653 N N . GLY A 1 84 ? -5.383 2.655 -12.968 1.00 94.88 84 GLY A N 1
ATOM 654 C CA . GLY A 1 84 ? -3.992 2.980 -13.249 1.00 94.88 84 GLY A CA 1
ATOM 655 C C . GLY A 1 84 ? -3.134 1.784 -13.647 1.00 94.88 84 GLY A C 1
ATOM 656 O O . GLY A 1 84 ? -3.594 0.756 -14.141 1.00 94.88 84 GLY A O 1
ATOM 657 N N . LYS A 1 85 ? -1.822 1.933 -13.454 1.00 97.44 85 LYS A N 1
ATOM 658 C CA . LYS A 1 85 ? -0.826 0.908 -13.791 1.00 97.44 85 LYS A CA 1
ATOM 659 C C . LYS A 1 85 ? -0.478 0.076 -12.565 1.00 97.44 85 LYS A C 1
ATOM 661 O O . LYS A 1 85 ? -0.196 0.614 -11.499 1.00 97.44 85 LYS A O 1
ATOM 666 N N . TRP A 1 86 ? -0.410 -1.232 -12.740 1.00 97.81 86 TRP A N 1
ATOM 667 C CA . TRP A 1 86 ? -0.213 -2.213 -11.683 1.00 97.81 86 TRP A CA 1
ATOM 668 C C . TRP A 1 86 ? 1.093 -2.984 -11.866 1.00 97.81 86 TRP A C 1
ATOM 670 O O . TRP A 1 86 ? 1.474 -3.341 -12.985 1.00 97.81 86 TRP A O 1
ATOM 680 N N . GLY A 1 87 ? 1.757 -3.272 -10.751 1.00 97.38 87 GLY A N 1
ATOM 681 C CA . GLY A 1 87 ? 2.926 -4.141 -10.648 1.00 97.38 87 GLY A CA 1
ATOM 682 C C . GLY A 1 87 ? 2.675 -5.306 -9.690 1.00 97.38 87 GLY A C 1
ATOM 683 O O . GLY A 1 87 ? 1.622 -5.399 -9.055 1.00 97.38 87 GLY A O 1
ATOM 684 N N . VAL A 1 88 ? 3.662 -6.194 -9.575 1.00 96.88 88 VAL A N 1
ATOM 685 C CA . VAL A 1 88 ? 3.666 -7.277 -8.582 1.00 96.88 88 VAL A CA 1
ATOM 686 C C . VAL A 1 88 ? 5.017 -7.303 -7.874 1.00 96.88 88 VAL A C 1
ATOM 688 O O . VAL A 1 88 ? 6.054 -7.480 -8.512 1.00 96.88 88 VAL A O 1
ATOM 691 N N . GLU A 1 89 ? 5.003 -7.169 -6.549 1.00 94.88 89 GLU A N 1
ATOM 692 C CA . GLU A 1 89 ? 6.185 -7.209 -5.682 1.00 94.88 89 GLU A CA 1
ATOM 693 C C . GLU A 1 89 ? 5.912 -8.143 -4.500 1.00 94.88 89 GLU A C 1
ATOM 695 O O . GLU A 1 89 ? 4.828 -8.128 -3.931 1.00 94.88 89 GLU A O 1
ATOM 700 N N . ASN A 1 90 ? 6.887 -8.973 -4.114 1.00 90.75 90 ASN A N 1
ATOM 701 C CA . ASN A 1 90 ? 6.733 -9.938 -3.010 1.00 90.75 90 ASN A CA 1
ATOM 702 C C . ASN A 1 90 ? 5.492 -10.847 -3.127 1.00 90.75 90 ASN A C 1
ATOM 704 O O . ASN A 1 90 ? 4.906 -11.213 -2.117 1.00 90.75 90 ASN A O 1
ATOM 708 N N . ASN A 1 91 ? 5.120 -11.224 -4.356 1.00 90.69 91 ASN A N 1
ATOM 709 C CA . ASN A 1 91 ? 3.922 -12.013 -4.671 1.00 90.69 91 ASN A CA 1
ATOM 710 C C . ASN A 1 91 ? 2.575 -11.301 -4.436 1.00 90.69 91 ASN A C 1
ATOM 712 O O . ASN A 1 91 ? 1.541 -11.953 -4.575 1.00 90.69 91 ASN A O 1
ATOM 716 N N . ASP A 1 92 ? 2.578 -9.988 -4.199 1.00 91.00 92 ASP A N 1
ATOM 717 C CA . ASP A 1 92 ? 1.379 -9.178 -3.992 1.00 91.00 92 ASP A CA 1
ATOM 718 C C . ASP A 1 92 ? 1.211 -8.115 -5.086 1.00 91.00 92 ASP A C 1
ATOM 720 O O . ASP A 1 92 ? 2.184 -7.589 -5.634 1.00 91.00 92 ASP A O 1
ATOM 724 N N . TRP A 1 93 ? -0.044 -7.789 -5.401 1.00 94.44 93 TRP A N 1
ATOM 725 C CA . TRP A 1 93 ? -0.381 -6.689 -6.304 1.00 94.44 93 TRP A CA 1
ATOM 726 C C . TRP A 1 93 ? -0.084 -5.339 -5.661 1.00 94.44 93 TRP A C 1
ATOM 728 O O . TRP A 1 93 ? -0.390 -5.120 -4.486 1.00 94.44 93 TRP A O 1
ATOM 738 N N . CYS A 1 94 ? 0.459 -4.423 -6.456 1.00 95.50 94 CYS A N 1
ATOM 739 C CA . CYS A 1 94 ? 0.743 -3.064 -6.027 1.00 95.50 94 CYS A CA 1
ATOM 740 C C . CYS A 1 94 ? 0.444 -2.040 -7.132 1.00 95.50 94 CYS A C 1
ATOM 742 O O . CYS A 1 94 ? 0.542 -2.347 -8.323 1.00 95.50 94 CYS A O 1
ATOM 744 N N . GLY A 1 95 ? 0.078 -0.817 -6.748 1.00 96.12 95 GLY A N 1
ATOM 745 C CA . GLY A 1 95 ? -0.134 0.292 -7.681 1.00 96.12 95 GLY A CA 1
ATOM 746 C C . GLY A 1 95 ? 1.167 1.023 -7.990 1.00 96.12 95 GLY A C 1
ATOM 747 O O . GLY A 1 95 ? 1.945 1.351 -7.089 1.00 96.12 95 GLY A O 1
ATOM 748 N N . ILE A 1 96 ? 1.416 1.302 -9.267 1.00 96.31 96 ILE A N 1
ATOM 749 C CA . ILE A 1 96 ? 2.597 2.049 -9.700 1.00 96.31 96 ILE A CA 1
ATOM 750 C C . ILE A 1 96 ? 2.405 3.535 -9.376 1.00 96.31 96 ILE A C 1
ATOM 752 O O . ILE A 1 96 ? 1.342 4.107 -9.602 1.00 96.31 96 ILE A O 1
ATOM 756 N N . LYS A 1 97 ? 3.451 4.169 -8.841 1.00 94.62 97 LYS A N 1
ATOM 757 C CA . LYS A 1 97 ? 3.430 5.586 -8.452 1.00 94.62 97 LYS A CA 1
ATOM 758 C C . LYS A 1 97 ? 3.446 6.496 -9.675 1.00 94.62 97 LYS A C 1
ATOM 760 O O . LYS A 1 97 ? 4.240 6.284 -10.588 1.00 94.62 97 LYS A O 1
ATOM 765 N N . ASP A 1 98 ? 2.712 7.604 -9.622 1.00 90.81 98 ASP A N 1
ATOM 766 C CA . ASP A 1 98 ? 2.703 8.612 -10.694 1.00 90.81 98 ASP A CA 1
ATOM 767 C C . ASP A 1 98 ? 4.095 9.180 -10.997 1.00 90.81 98 ASP A C 1
ATOM 769 O O . ASP A 1 98 ? 4.408 9.528 -12.136 1.00 90.81 98 ASP A O 1
ATOM 773 N N . SER A 1 99 ? 4.975 9.237 -9.989 1.00 89.81 99 SER A N 1
ATOM 774 C CA . SER A 1 99 ? 6.370 9.665 -10.147 1.00 89.81 99 SER A CA 1
ATOM 775 C C . SER A 1 99 ? 7.153 8.820 -11.155 1.00 89.81 99 SER A C 1
ATOM 777 O O . SER A 1 99 ? 8.122 9.315 -11.720 1.00 89.81 99 SER A O 1
ATOM 779 N N . CYS A 1 100 ? 6.737 7.576 -11.405 1.00 91.44 100 CYS A N 1
ATOM 780 C CA . CYS A 1 100 ? 7.325 6.708 -12.424 1.00 91.44 100 CYS A CA 1
ATOM 781 C C . CYS A 1 100 ? 7.075 7.201 -13.855 1.00 91.44 100 CYS A C 1
ATOM 783 O O . CYS A 1 100 ? 7.802 6.821 -14.770 1.00 91.44 100 CYS A O 1
ATOM 785 N N . PHE A 1 101 ? 6.061 8.045 -14.054 1.00 84.56 101 PHE A N 1
ATOM 786 C CA . PHE A 1 101 ? 5.618 8.506 -15.372 1.00 84.56 101 PHE A CA 1
ATOM 787 C C . PHE A 1 101 ? 5.870 9.996 -15.600 1.00 84.56 101 PHE A C 1
ATOM 789 O O . PHE A 1 101 ? 5.684 10.503 -16.708 1.00 84.56 101 PHE A O 1
ATOM 796 N N . LYS A 1 102 ? 6.348 10.711 -14.577 1.00 81.31 102 LYS A N 1
ATOM 797 C CA . LYS A 1 102 ? 6.769 12.102 -14.722 1.00 81.31 102 LYS A CA 1
ATOM 798 C C . LYS A 1 102 ? 8.095 12.144 -15.479 1.00 81.31 102 LYS A C 1
ATOM 800 O O . LYS A 1 102 ? 9.153 11.824 -14.946 1.00 81.31 102 LYS A O 1
ATOM 805 N N . SER A 1 103 ? 8.036 12.554 -16.744 1.00 65.31 103 SER A N 1
ATOM 806 C CA . SER A 1 103 ? 9.230 12.918 -17.509 1.00 65.31 103 SER A CA 1
ATOM 807 C C . SER A 1 103 ? 9.844 14.159 -16.866 1.00 65.31 103 SER A C 1
ATOM 809 O O . SER A 1 103 ? 9.149 15.159 -16.702 1.00 65.31 103 SER A O 1
ATOM 811 N N . SER A 1 104 ? 11.115 14.082 -16.475 1.00 63.94 104 SER A N 1
ATOM 812 C CA . SER A 1 104 ? 11.877 15.120 -15.775 1.00 63.94 104 SER A CA 1
ATOM 813 C C . SER A 1 104 ? 11.850 16.474 -16.493 1.00 63.94 104 SER A C 1
ATOM 815 O O . SER A 1 104 ? 12.769 16.791 -17.234 1.00 63.94 104 SER A O 1
ATOM 817 N N . ASN A 1 105 ? 10.804 17.269 -16.284 1.00 58.25 105 ASN A N 1
ATOM 818 C CA . ASN A 1 105 ? 10.723 18.681 -16.660 1.00 58.25 105 ASN A CA 1
ATOM 819 C C . ASN A 1 105 ? 9.812 19.470 -15.707 1.00 58.25 105 ASN A C 1
ATOM 821 O O . ASN A 1 105 ? 9.234 20.473 -16.108 1.00 58.25 105 ASN A O 1
ATOM 825 N N . ASP A 1 106 ? 9.693 19.047 -14.447 1.00 57.75 106 ASP A N 1
ATOM 826 C CA . ASP A 1 106 ? 9.059 19.881 -13.428 1.00 57.75 106 ASP A CA 1
ATOM 827 C C . ASP A 1 106 ? 9.563 19.530 -12.024 1.00 57.75 106 ASP A C 1
ATOM 829 O O . ASP A 1 106 ? 9.043 18.660 -11.323 1.00 57.75 106 ASP A O 1
ATOM 833 N N . ALA A 1 107 ? 10.657 20.180 -11.635 1.00 55.50 107 ALA A N 1
ATOM 834 C CA . ALA A 1 107 ? 11.072 20.250 -10.247 1.00 55.50 107 ALA A CA 1
ATOM 835 C C . ALA A 1 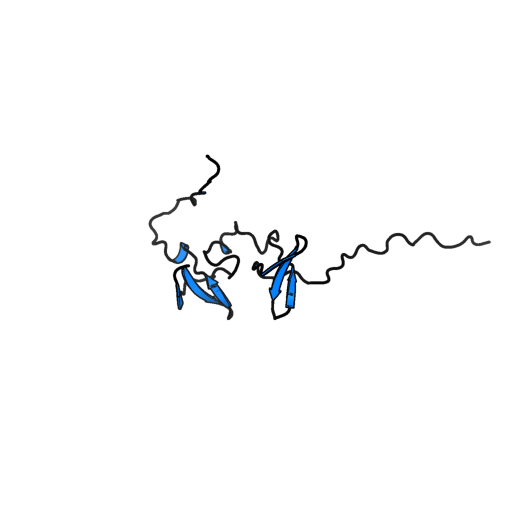107 ? 10.263 21.365 -9.572 1.00 55.50 107 ALA A C 1
ATOM 837 O O . ALA A 1 107 ? 10.721 22.502 -9.492 1.00 55.50 107 ALA A O 1
ATOM 838 N N . GLY A 1 108 ? 9.081 21.009 -9.072 1.00 56.00 108 GLY A N 1
ATOM 839 C CA . GLY A 1 108 ? 8.354 21.811 -8.095 1.00 56.00 108 GLY A CA 1
ATOM 840 C C . GLY A 1 108 ? 6.968 22.254 -8.531 1.00 56.00 108 GLY A C 1
ATOM 841 O O . GLY A 1 108 ? 6.761 23.438 -8.765 1.00 56.00 108 GLY A O 1
ATOM 842 N N . ILE A 1 109 ? 5.996 21.347 -8.459 1.00 53.06 109 ILE A N 1
ATOM 843 C CA . ILE A 1 109 ? 4.622 21.734 -8.145 1.00 53.06 109 ILE A CA 1
ATOM 844 C C . ILE A 1 109 ? 4.141 20.821 -7.020 1.00 53.06 109 ILE A C 1
ATOM 846 O O . ILE A 1 109 ? 4.034 19.604 -7.183 1.00 53.06 109 ILE A O 1
ATOM 850 N N . ALA A 1 110 ? 3.950 21.446 -5.856 1.00 52.47 110 ALA A N 1
ATOM 851 C CA . ALA A 1 110 ? 3.180 20.895 -4.760 1.00 52.47 110 ALA A CA 1
ATOM 852 C C .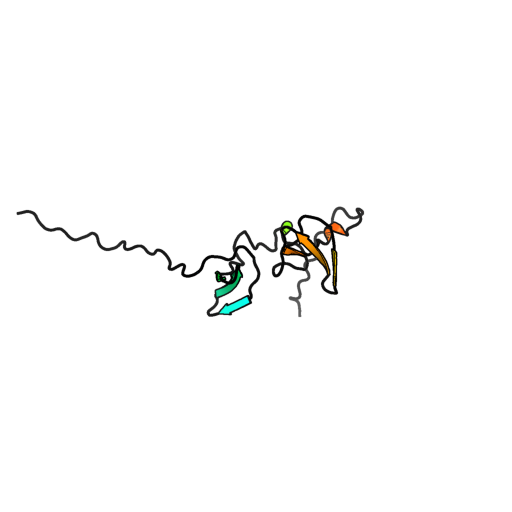 ALA A 1 110 ? 1.777 20.588 -5.290 1.00 52.47 110 ALA A C 1
ATOM 854 O O . ALA A 1 110 ? 1.116 21.444 -5.870 1.00 52.47 110 ALA A O 1
ATOM 855 N N . ASP A 1 111 ? 1.414 19.332 -5.130 1.00 54.41 111 ASP A N 1
ATOM 856 C CA . ASP A 1 111 ? 0.094 18.749 -5.221 1.00 54.41 111 ASP A CA 1
ATOM 857 C C . ASP A 1 111 ? -1.017 19.720 -4.785 1.00 54.41 111 ASP A C 1
ATOM 859 O O . ASP A 1 111 ? -1.113 20.137 -3.630 1.00 54.41 111 ASP A O 1
ATOM 863 N N . ASP A 1 112 ? -1.859 20.066 -5.764 1.00 47.16 112 ASP A N 1
ATOM 864 C CA . ASP A 1 112 ? -3.110 20.792 -5.596 1.00 47.16 112 ASP A CA 1
ATOM 865 C C . ASP A 1 112 ? -4.047 20.016 -4.660 1.00 47.16 112 ASP A C 1
ATOM 867 O O . ASP A 1 112 ? -4.631 18.986 -5.006 1.00 47.16 112 ASP A O 1
ATOM 871 N N . TYR A 1 113 ? -4.220 20.564 -3.463 1.00 57.91 113 TYR A N 1
ATOM 872 C CA . TYR A 1 113 ? -5.331 20.283 -2.568 1.00 57.91 113 TYR A CA 1
ATOM 873 C C . TYR A 1 113 ? -6.610 20.902 -3.161 1.00 57.91 113 TYR A C 1
ATOM 875 O O . TYR A 1 113 ? -6.818 22.113 -3.078 1.00 57.91 113 TYR A O 1
ATOM 883 N N . TYR A 1 114 ? -7.469 20.080 -3.771 1.00 55.12 114 TYR A N 1
ATOM 884 C CA . TYR A 1 114 ? -8.846 20.466 -4.094 1.00 55.12 114 TYR A CA 1
ATOM 885 C C . TYR A 1 114 ? -9.694 20.436 -2.811 1.00 55.12 114 TYR A C 1
ATOM 887 O O . TYR A 1 114 ? -9.980 19.372 -2.266 1.00 55.12 114 TYR A O 1
ATOM 895 N N . ASP A 1 115 ? -10.081 21.620 -2.330 1.00 57.56 115 ASP A N 1
ATOM 896 C CA . ASP A 1 115 ? -11.025 21.835 -1.228 1.00 57.56 115 ASP A CA 1
ATOM 897 C C . ASP A 1 115 ? -12.420 22.144 -1.793 1.00 57.56 115 ASP A C 1
ATOM 899 O O . ASP A 1 115 ? -12.625 23.189 -2.411 1.00 57.56 115 ASP A O 1
ATOM 903 N N . GLU A 1 116 ? -13.394 21.258 -1.580 1.00 64.56 116 GLU A N 1
ATOM 904 C CA . GLU A 1 116 ? -14.792 21.488 -1.976 1.00 64.56 116 GLU A CA 1
ATOM 905 C C . GLU A 1 116 ? -15.612 22.290 -0.940 1.00 64.56 116 GLU A C 1
ATOM 907 O O . GLU A 1 116 ? -16.830 22.407 -1.069 1.00 64.56 116 GLU A O 1
ATOM 912 N N . SER A 1 117 ? -15.008 22.910 0.079 1.00 61.25 117 SER A N 1
ATOM 913 C CA . SER A 1 117 ? -15.764 23.608 1.138 1.00 61.25 117 SER A CA 1
ATOM 914 C C . SER A 1 117 ? -16.181 25.062 0.838 1.00 61.25 117 SER A C 1
ATOM 916 O O . SER A 1 117 ? -16.150 25.927 1.721 1.00 61.25 117 SER A O 1
ATOM 918 N N . LYS A 1 118 ? -16.649 25.370 -0.383 1.00 65.50 118 LYS A N 1
ATOM 919 C CA . LYS A 1 118 ? -17.271 26.684 -0.644 1.00 65.50 118 LYS A CA 1
ATOM 920 C C . LYS A 1 118 ? -18.424 26.685 -1.653 1.00 65.50 118 LYS A C 1
ATOM 922 O O . LYS A 1 118 ? -18.311 27.295 -2.712 1.00 65.50 118 LYS A O 1
ATOM 927 N N . TYR A 1 119 ? -19.553 26.1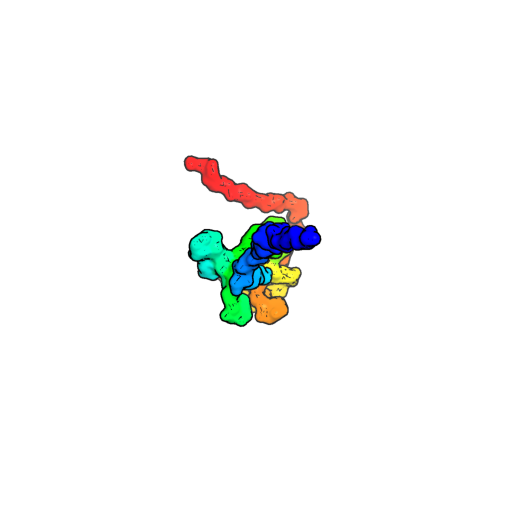05 -1.248 1.00 52.81 119 TYR A N 1
ATOM 928 C CA . TYR A 1 119 ? -20.896 26.631 -1.532 1.00 52.81 119 TYR A CA 1
ATOM 929 C C . TYR A 1 119 ? -21.801 26.442 -0.316 1.00 52.81 119 TYR A C 1
ATOM 931 O O . TYR A 1 119 ? -21.750 25.350 0.290 1.00 52.81 119 TYR A O 1
#